Protein AF-A0A1D6NX89-F1 (afdb_monomer_lite)

Radius of gyration: 31.44 Å; chains: 1; bounding box: 50×39×91 Å

Foldseek 3Di:
DDDDPLPDDDFQDDDDDDPVPDPFAAPDDDDQDPDPPDRVSRVVVSVVVVVQCVVCVPPGGHTDDCCVRVVPPDPVVVVVVVVVVVVVVVLVPDPLVPDPCNVVVVVVVVVVVVVVVVVVVVVVVVVCPPPVVCVVVVVVVVVVCVVVVVDDDD

Sequence (154 aa):
MKVVPLKARGEPVVVSLSLSQIDGLSSIRMYIPKDLIPVEVRENTLRKVEEVLLRFAKDGVPLLDPEEDMKVQSKSFRKATRRIEALESLFEKHDIRNSPHIQQKLKVFHAKQELSAKIKSIKKTMRSSTALAFKDELKARKRVLRRLGYCILF

Secondary structure (DSSP, 8-state):
-----TTSS---------GGG----BS------S---SHHHHHHHHHHHHHHHHHTTTT-PPBPPTTTTS----HHHHHHHHHHHHHHHHHHTSGGGG-TTHHHHHHHHHHHHHHHHHHHHHHHHHHHTSTHHHHHHHHHHHHHHHHTTSS---

InterPro domains:
  IPR025696 Exosome RNA helicase MTR4-like, beta-barrel domain [PF13234] (7-127)

Organism: Zea mays (NCBI:txid4577)

Structure (mmCIF, N/CA/C/O backbone):
data_AF-A0A1D6NX89-F1
#
_entry.id   AF-A0A1D6NX89-F1
#
loop_
_atom_site.group_PDB
_atom_site.id
_atom_site.type_symbol
_atom_site.label_atom_id
_atom_site.label_alt_id
_atom_site.label_comp_id
_atom_site.label_asym_id
_atom_site.label_entity_id
_atom_site.label_seq_id
_atom_site.pdbx_PDB_ins_code
_atom_site.Cartn_x
_atom_site.Cartn_y
_atom_site.Cartn_z
_atom_site.occupancy
_atom_site.B_iso_or_equiv
_atom_site.auth_seq_id
_atom_site.auth_comp_id
_atom_site.auth_asym_id
_atom_site.auth_atom_id
_atom_site.pdbx_PDB_model_num
ATOM 1 N N . MET A 1 1 ? -11.413 22.649 5.215 1.00 68.62 1 MET A N 1
ATOM 2 C CA . MET A 1 1 ? -11.063 22.099 6.544 1.00 68.62 1 MET A CA 1
ATOM 3 C C . MET A 1 1 ? -9.632 21.599 6.508 1.00 68.62 1 MET A C 1
ATOM 5 O O . MET A 1 1 ? -9.259 20.970 5.527 1.00 68.62 1 MET A O 1
ATOM 9 N N . LYS A 1 2 ? -8.827 21.908 7.528 1.00 83.94 2 LYS A N 1
ATOM 10 C CA . LYS A 1 2 ? -7.454 21.408 7.652 1.00 83.94 2 LYS A CA 1
ATOM 11 C C . LYS A 1 2 ? -7.462 20.249 8.642 1.00 83.94 2 LYS A C 1
ATOM 13 O O . LYS A 1 2 ? -7.845 20.448 9.789 1.00 83.94 2 LYS A O 1
ATOM 18 N N . VAL A 1 3 ? -7.068 19.060 8.194 1.00 86.75 3 VAL A N 1
ATOM 19 C CA . VAL A 1 3 ? -6.930 17.896 9.077 1.00 86.75 3 VAL A CA 1
ATOM 20 C C . VAL A 1 3 ? -5.712 18.116 9.970 1.00 86.75 3 VAL A C 1
ATOM 22 O O . VAL A 1 3 ? -4.644 18.499 9.486 1.00 86.75 3 VAL A O 1
ATOM 25 N N . VAL A 1 4 ? -5.886 17.910 11.271 1.00 89.81 4 VAL A N 1
ATOM 26 C CA . VAL A 1 4 ? -4.817 17.996 12.269 1.00 89.81 4 VAL A CA 1
ATOM 27 C C . VAL A 1 4 ? -4.532 16.606 12.842 1.00 89.81 4 VAL A C 1
ATOM 29 O O . VAL A 1 4 ? -5.425 15.758 12.838 1.00 89.81 4 VAL A O 1
ATOM 32 N N . PRO A 1 5 ? -3.303 16.335 13.318 1.00 87.75 5 PRO A N 1
ATOM 33 C CA . PRO A 1 5 ? -3.003 15.089 14.017 1.00 87.75 5 PRO A CA 1
ATOM 34 C C . PRO A 1 5 ? -3.913 14.900 15.234 1.00 87.75 5 PRO A C 1
ATOM 36 O O . PRO A 1 5 ? -4.227 15.875 15.908 1.00 87.75 5 PRO A O 1
ATOM 39 N N . LEU A 1 6 ? -4.255 13.652 15.566 1.00 84.88 6 LEU A N 1
ATOM 40 C CA . LEU A 1 6 ? -5.187 13.321 16.655 1.00 84.88 6 LEU A CA 1
ATOM 41 C C . LEU A 1 6 ? -4.820 13.967 18.007 1.00 84.88 6 LEU A C 1
ATOM 43 O O . LEU A 1 6 ? -5.692 14.417 18.730 1.00 84.88 6 LEU A O 1
ATOM 47 N N . LYS A 1 7 ? -3.522 14.068 18.326 1.00 83.44 7 LYS A N 1
ATOM 48 C CA . LYS A 1 7 ? -3.027 14.673 19.580 1.00 83.44 7 LYS A CA 1
ATOM 49 C C . LYS A 1 7 ? -2.941 16.206 19.553 1.00 83.44 7 LYS A C 1
ATOM 51 O O . LYS A 1 7 ? -2.555 16.814 20.549 1.00 83.44 7 LYS A O 1
ATOM 56 N N . ALA A 1 8 ? -3.192 16.835 18.408 1.00 88.62 8 ALA A N 1
ATOM 57 C CA . ALA A 1 8 ? -3.161 18.284 18.277 1.00 88.62 8 ALA A CA 1
ATOM 58 C C . ALA A 1 8 ? -4.527 18.883 18.638 1.00 88.62 8 ALA A C 1
ATOM 60 O O . ALA A 1 8 ? -5.555 18.220 18.548 1.00 88.62 8 ALA A O 1
ATOM 61 N N . ARG A 1 9 ? -4.546 20.167 19.017 1.00 86.00 9 ARG A N 1
ATOM 62 C CA . ARG A 1 9 ? -5.805 20.877 19.275 1.00 86.00 9 ARG A CA 1
ATOM 63 C C . ARG A 1 9 ? -6.651 20.920 17.999 1.00 86.00 9 ARG A C 1
ATOM 65 O O . ARG A 1 9 ? -6.190 21.421 16.973 1.00 86.00 9 ARG A O 1
ATOM 72 N N . GLY A 1 10 ? -7.880 20.427 18.089 1.00 89.00 10 GLY A N 1
ATOM 73 C CA . GLY A 1 10 ? -8.849 20.390 17.000 1.00 89.00 10 GLY A CA 1
ATOM 74 C C . GLY A 1 10 ? -10.245 20.044 17.511 1.00 89.00 10 GLY A C 1
ATOM 75 O O . GLY A 1 10 ? -10.416 19.746 18.690 1.00 89.00 10 GLY A O 1
ATOM 76 N N . GLU A 1 11 ? -11.229 20.088 16.616 1.00 89.69 11 GLU A N 1
ATOM 77 C CA . GLU A 1 11 ? -12.612 19.696 16.898 1.00 89.69 11 GLU A CA 1
ATOM 78 C C . GLU A 1 11 ? -12.972 18.452 16.067 1.00 89.69 11 GLU A C 1
ATOM 80 O O . GLU A 1 11 ? -12.637 18.400 14.876 1.00 89.69 11 GLU A O 1
ATOM 85 N N . PRO A 1 12 ? -13.648 17.444 16.646 1.00 92.31 12 PRO A N 1
ATOM 86 C CA . PRO A 1 12 ? -14.155 16.310 15.885 1.00 92.31 12 PRO A CA 1
ATOM 87 C C . PRO A 1 12 ? -15.279 16.739 14.936 1.00 92.31 12 PRO A C 1
ATOM 89 O O . PRO A 1 12 ? -16.234 17.404 15.335 1.00 92.31 12 PRO A O 1
ATOM 92 N N . VAL A 1 13 ? -15.200 16.296 13.681 1.00 92.06 13 VAL A N 1
ATOM 93 C CA . VAL A 1 13 ? -16.174 16.607 12.625 1.00 92.06 13 VAL A CA 1
ATOM 94 C C . VAL A 1 13 ? -16.588 15.323 11.914 1.00 92.06 13 VAL A C 1
ATOM 96 O O . VAL A 1 13 ? -15.752 14.468 11.624 1.00 92.06 13 VAL A O 1
ATOM 99 N N . VAL A 1 14 ? -17.878 15.202 11.598 1.00 92.00 14 VAL A N 1
ATOM 100 C CA . VAL A 1 14 ? -18.397 14.125 10.746 1.00 92.00 14 VAL A CA 1
ATOM 101 C C . VAL A 1 14 ? -18.187 14.512 9.283 1.00 92.00 14 VAL A C 1
ATOM 103 O O . VAL A 1 14 ? -18.677 15.549 8.839 1.00 92.00 14 VAL A O 1
ATOM 106 N N . VAL A 1 15 ? -17.453 13.685 8.539 1.00 92.38 15 VAL A N 1
ATOM 107 C CA . VAL A 1 15 ? -17.134 13.916 7.124 1.00 92.38 15 VAL A CA 1
ATOM 108 C C . VAL A 1 15 ? -17.638 12.764 6.261 1.00 92.38 15 VAL A C 1
ATOM 110 O O . VAL A 1 15 ? -17.574 11.603 6.661 1.00 92.38 15 VAL A O 1
ATOM 113 N N . SER A 1 16 ? -18.127 13.083 5.065 1.00 93.81 16 SER A N 1
ATOM 114 C CA . SER A 1 16 ? -18.415 12.095 4.027 1.00 93.81 16 SER A CA 1
ATOM 115 C C . SER A 1 16 ? -17.159 11.843 3.194 1.00 93.81 16 SER A C 1
ATOM 117 O O . SER A 1 16 ? -16.468 12.779 2.792 1.00 93.81 16 SER A O 1
ATOM 119 N N . LEU A 1 17 ? -16.848 10.572 2.945 1.00 93.25 17 LEU A N 1
ATOM 120 C CA . LEU A 1 17 ? -15.668 10.145 2.193 1.00 93.25 17 LEU A CA 1
ATOM 121 C C . LEU A 1 17 ? -16.057 9.081 1.165 1.00 93.25 17 LEU A C 1
ATOM 123 O O . LEU A 1 17 ? -17.015 8.331 1.361 1.00 93.25 17 LEU A O 1
ATOM 127 N N . SER A 1 18 ? -15.303 9.015 0.069 1.00 96.38 18 SER A N 1
ATOM 128 C CA . SER A 1 18 ? -15.443 7.939 -0.917 1.00 96.38 18 SER A CA 1
ATOM 129 C C . SER A 1 18 ? -14.856 6.639 -0.365 1.00 96.38 18 SER A C 1
ATOM 131 O O . SER A 1 18 ? -13.827 6.664 0.310 1.00 96.38 18 SER A O 1
ATOM 133 N N . LEU A 1 19 ? -15.434 5.491 -0.735 1.00 94.81 19 LEU A N 1
ATOM 134 C CA . LEU A 1 19 ? -14.891 4.173 -0.377 1.00 94.81 19 LEU A CA 1
ATOM 135 C C . LEU A 1 19 ? -13.446 3.980 -0.859 1.00 94.81 19 LEU A C 1
ATOM 137 O O . LEU A 1 19 ? -12.676 3.274 -0.223 1.00 94.81 19 LEU A O 1
ATOM 141 N N . SER A 1 20 ? -13.048 4.655 -1.940 1.00 96.81 20 SER A N 1
ATOM 142 C CA . SER A 1 20 ? -11.676 4.620 -2.462 1.00 96.81 20 SER A CA 1
ATOM 143 C C . SER A 1 20 ? -10.636 5.269 -1.542 1.00 96.81 20 SER A C 1
ATOM 145 O O . SER A 1 20 ? -9.445 5.154 -1.806 1.00 96.81 20 SER A O 1
ATOM 147 N N . GLN A 1 21 ? -11.067 6.010 -0.517 1.00 93.75 21 GLN A N 1
ATOM 148 C CA . GLN A 1 21 ? -10.190 6.642 0.474 1.00 93.75 21 GLN A CA 1
ATOM 149 C C . GLN A 1 21 ? -10.031 5.785 1.739 1.00 93.75 21 GLN A C 1
ATOM 151 O O . GLN A 1 21 ? -9.323 6.190 2.658 1.00 93.75 21 GLN A O 1
ATOM 156 N N . ILE A 1 22 ? -10.698 4.627 1.801 1.00 93.81 22 ILE A N 1
ATOM 157 C CA . ILE A 1 22 ? -10.592 3.679 2.909 1.00 93.81 22 ILE A CA 1
ATOM 158 C C . ILE A 1 22 ? -9.442 2.719 2.602 1.00 93.81 22 ILE A C 1
ATOM 160 O O . ILE A 1 22 ? -9.490 1.995 1.612 1.00 93.81 22 ILE A O 1
ATOM 164 N N . ASP A 1 23 ? -8.424 2.723 3.459 1.00 93.19 23 ASP A N 1
ATOM 165 C CA . ASP A 1 23 ? -7.246 1.854 3.330 1.00 93.19 23 ASP A CA 1
ATOM 166 C C . ASP A 1 23 ? -7.460 0.478 3.986 1.00 93.19 23 ASP A C 1
ATOM 168 O O . ASP A 1 23 ? -7.072 -0.554 3.448 1.00 93.19 23 ASP A O 1
ATOM 172 N N . GLY A 1 24 ? -8.156 0.445 5.126 1.00 92.25 24 GLY A N 1
ATOM 173 C CA . GLY A 1 24 ? -8.446 -0.785 5.855 1.00 92.25 24 GLY A CA 1
ATOM 174 C C . GLY A 1 24 ? -9.655 -0.645 6.772 1.00 92.25 24 GLY A C 1
ATOM 175 O O . GLY A 1 24 ? -10.053 0.460 7.147 1.00 92.25 24 GLY A O 1
ATOM 176 N N . LEU A 1 25 ? -10.244 -1.784 7.129 1.00 94.06 25 LEU A N 1
ATOM 177 C CA . LEU A 1 25 ? -11.355 -1.878 8.071 1.00 94.06 25 LEU A CA 1
ATOM 178 C C . LEU A 1 25 ? -10.913 -2.691 9.281 1.00 94.06 25 LEU A C 1
ATOM 180 O O . LEU A 1 25 ? -10.346 -3.772 9.130 1.00 94.06 25 LEU A O 1
ATOM 184 N N . SER A 1 26 ? -11.181 -2.178 10.478 1.00 94.44 26 SER A N 1
ATOM 185 C CA . SER A 1 26 ? -10.924 -2.909 11.713 1.00 94.44 26 SER A CA 1
ATOM 186 C C . SER A 1 26 ? -12.023 -3.931 12.001 1.00 94.44 26 SER A C 1
ATOM 188 O O . SER A 1 26 ? -13.186 -3.741 11.640 1.00 94.44 26 SER A O 1
ATOM 190 N N . SER A 1 27 ? -11.673 -4.998 12.718 1.00 93.25 27 SER A N 1
ATOM 191 C CA . SER A 1 27 ? -12.650 -5.971 13.227 1.00 93.25 27 SER A CA 1
ATOM 192 C C . SER A 1 27 ? -13.413 -5.467 14.464 1.00 93.25 27 SER A C 1
ATOM 194 O O . SER A 1 27 ? -14.455 -6.012 14.841 1.00 93.25 27 SER A O 1
ATOM 196 N N . ILE A 1 28 ? -12.933 -4.385 15.087 1.00 92.62 28 ILE A N 1
ATOM 197 C CA . ILE A 1 28 ? -13.519 -3.782 16.288 1.00 92.62 28 ILE A CA 1
ATOM 198 C C . ILE A 1 28 ? -14.721 -2.910 15.931 1.00 92.62 28 ILE A C 1
ATOM 200 O O . ILE A 1 28 ? -14.624 -1.973 15.142 1.00 92.62 28 ILE A O 1
ATOM 204 N N . ARG A 1 29 ? -15.841 -3.147 16.620 1.00 91.31 29 ARG A N 1
ATOM 205 C CA . ARG A 1 29 ? -17.038 -2.304 16.554 1.00 91.31 29 ARG A CA 1
ATOM 206 C C . ARG A 1 29 ? -17.179 -1.488 17.832 1.00 91.31 29 ARG A C 1
ATOM 208 O O . ARG A 1 29 ? -17.261 -2.045 18.922 1.00 91.31 29 ARG A O 1
ATOM 215 N N . MET A 1 30 ? -17.229 -0.167 17.691 1.00 90.94 30 MET A N 1
ATOM 216 C CA . MET A 1 30 ? -17.489 0.750 18.802 1.00 90.94 30 MET A CA 1
ATOM 217 C C . MET A 1 30 ? -18.966 1.136 18.838 1.00 90.94 30 MET A C 1
ATOM 219 O O . MET A 1 30 ? -19.606 1.279 17.797 1.00 90.94 30 MET A O 1
ATOM 223 N N . TYR A 1 31 ? -19.498 1.367 20.036 1.00 91.44 31 TYR A N 1
ATOM 224 C CA . TYR A 1 31 ? -20.810 1.985 20.178 1.00 91.44 31 TYR A CA 1
ATOM 225 C C . TYR A 1 31 ? -20.717 3.483 19.870 1.00 91.44 31 TYR A C 1
ATOM 227 O O . TYR A 1 31 ? -20.071 4.236 20.606 1.00 91.44 31 TYR A O 1
ATOM 235 N N . ILE A 1 32 ? -21.390 3.907 18.802 1.00 91.50 32 ILE A N 1
ATOM 236 C CA . ILE A 1 32 ? -21.486 5.306 18.384 1.00 91.50 32 ILE A CA 1
ATOM 237 C C . ILE A 1 32 ? -22.921 5.793 18.660 1.00 91.50 32 ILE A C 1
ATOM 239 O O . ILE A 1 32 ? -23.872 5.100 18.289 1.00 91.50 32 ILE A O 1
ATOM 243 N N . PRO A 1 33 ? -23.107 6.951 19.324 1.00 93.44 33 PRO A N 1
ATOM 244 C CA . PRO A 1 33 ? -24.425 7.560 19.504 1.00 93.44 33 PRO A CA 1
ATOM 245 C C . PRO A 1 33 ? -25.131 7.820 18.167 1.00 93.44 33 PRO A C 1
ATOM 247 O O . PRO A 1 33 ? -24.487 8.146 17.174 1.00 93.44 33 PRO A O 1
ATOM 250 N N . LYS A 1 34 ? -26.465 7.709 18.144 1.00 92.69 34 LYS A N 1
ATOM 251 C CA . LYS A 1 34 ? -27.263 7.928 16.922 1.00 92.69 34 LYS A CA 1
ATOM 252 C C . LYS A 1 34 ? -27.216 9.373 16.422 1.00 92.69 34 LYS A C 1
ATOM 254 O O . LYS A 1 34 ? -27.317 9.595 15.222 1.00 92.69 34 LYS A O 1
ATOM 259 N N . ASP A 1 35 ? -27.086 10.324 17.342 1.00 93.56 35 ASP A N 1
ATOM 260 C CA . ASP A 1 35 ? -26.993 11.745 17.035 1.00 93.56 35 ASP A CA 1
ATOM 261 C C . ASP A 1 35 ? -25.582 12.258 17.347 1.00 93.56 35 ASP A C 1
ATOM 263 O O . ASP A 1 35 ? -25.105 12.140 18.475 1.00 93.56 35 ASP A O 1
ATOM 267 N N . LEU A 1 36 ? -24.914 12.801 16.328 1.00 93.50 36 LEU A N 1
ATOM 268 C CA . LEU A 1 36 ? -23.572 13.391 16.395 1.00 93.50 36 LEU A CA 1
ATOM 269 C C .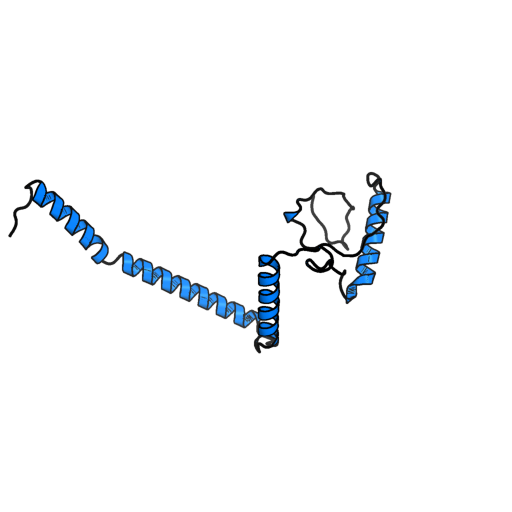 LEU A 1 36 ? -23.591 14.897 16.062 1.00 93.50 36 LEU A C 1
ATOM 271 O O . LEU A 1 36 ? -22.536 15.500 15.836 1.00 93.50 36 LEU A O 1
ATOM 275 N N . ILE A 1 37 ? -24.775 15.520 16.011 1.00 91.75 37 ILE A N 1
ATOM 276 C CA . ILE A 1 37 ? -24.923 16.966 15.803 1.00 91.75 37 ILE A CA 1
ATOM 277 C C . ILE A 1 37 ? -24.339 17.768 16.983 1.00 91.75 37 ILE A C 1
ATOM 279 O O . ILE A 1 37 ? -23.622 18.742 16.722 1.00 91.75 37 ILE A O 1
ATOM 283 N N . PRO A 1 38 ? -24.545 17.387 18.262 1.00 94.44 38 PRO A N 1
ATOM 284 C CA . PRO A 1 38 ? -23.974 18.132 19.382 1.00 94.44 38 PRO A CA 1
ATOM 285 C C . PRO A 1 38 ? -22.452 17.948 19.490 1.00 94.44 38 PRO A C 1
ATOM 287 O O . PRO A 1 38 ? -21.942 16.827 19.414 1.00 94.44 38 PRO A O 1
ATOM 290 N N . VAL A 1 39 ? -21.728 19.048 19.727 1.00 92.56 39 VAL A N 1
ATOM 291 C CA . VAL A 1 39 ? -20.255 19.059 19.864 1.00 92.56 39 VAL A CA 1
ATOM 292 C C . VAL A 1 39 ? -19.804 18.130 20.992 1.00 92.56 39 VAL A C 1
ATOM 294 O O . VAL A 1 39 ? -18.944 17.279 20.780 1.00 92.56 39 VAL A O 1
ATOM 297 N N . GLU A 1 40 ? -20.455 18.207 22.155 1.00 93.31 40 GLU A N 1
ATOM 298 C CA . GLU A 1 40 ? -20.136 17.381 23.328 1.00 93.31 40 GLU A CA 1
ATOM 299 C C . GLU A 1 40 ? -20.210 15.877 23.026 1.00 93.31 40 GLU A C 1
ATOM 301 O O . GLU A 1 40 ? -19.391 15.086 23.499 1.00 93.31 40 GLU A O 1
ATOM 306 N N . VAL A 1 41 ? -21.173 15.458 22.199 1.00 94.38 41 VAL A N 1
ATOM 307 C CA . VAL A 1 41 ? -21.337 14.049 21.821 1.00 94.38 41 VAL A CA 1
ATOM 308 C C . VAL A 1 41 ? -20.219 13.610 20.874 1.00 94.38 41 VAL A C 1
ATOM 310 O O . VAL A 1 41 ? -19.692 12.499 21.020 1.00 94.38 41 VAL A O 1
ATOM 31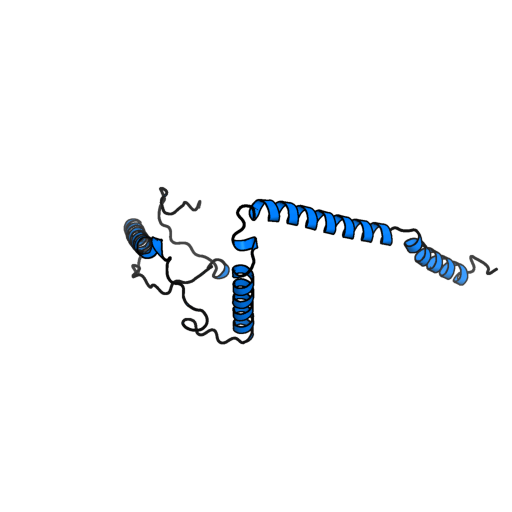3 N N . ARG A 1 42 ? -19.793 14.478 19.946 1.00 94.50 42 ARG A N 1
ATOM 314 C CA . ARG A 1 42 ? -18.630 14.211 19.085 1.00 94.50 42 ARG A CA 1
ATOM 315 C C . ARG A 1 42 ? -17.335 14.135 19.886 1.00 94.50 42 ARG A C 1
ATOM 317 O O . ARG A 1 42 ? -16.558 13.210 19.669 1.00 94.50 42 ARG A O 1
ATOM 324 N N . GLU A 1 43 ? -17.125 15.036 20.840 1.00 93.44 43 GLU A N 1
ATOM 325 C CA . GLU A 1 43 ? -15.956 15.019 21.729 1.00 93.44 43 GLU A CA 1
ATOM 326 C C . GLU A 1 43 ? -15.913 13.767 22.606 1.00 93.44 43 GLU A C 1
ATOM 328 O O . GLU A 1 43 ? -14.872 13.121 22.727 1.00 93.44 43 GLU A O 1
ATOM 333 N N . ASN A 1 44 ? -17.050 13.371 23.182 1.00 93.62 44 ASN A N 1
ATOM 334 C CA . ASN A 1 44 ? -17.150 12.130 23.948 1.00 93.62 44 ASN A CA 1
ATOM 335 C C . ASN A 1 44 ? -16.869 10.897 23.074 1.00 93.62 44 ASN A C 1
ATOM 337 O O . ASN A 1 44 ? -16.243 9.941 23.531 1.00 93.62 44 ASN A O 1
ATOM 341 N N . THR A 1 45 ? -17.312 10.906 21.814 1.00 94.31 45 THR A N 1
ATOM 342 C CA . THR A 1 45 ? -17.027 9.827 20.857 1.00 94.31 45 THR A CA 1
ATOM 343 C C . THR A 1 45 ? -15.543 9.791 20.498 1.00 94.31 45 THR A C 1
ATOM 345 O O . THR A 1 45 ? -14.954 8.713 20.510 1.00 94.31 45 THR A O 1
ATOM 348 N N . LEU A 1 46 ? -14.916 10.950 20.266 1.00 93.38 46 LEU A N 1
ATOM 349 C CA . LEU A 1 46 ? -13.479 11.062 20.012 1.00 93.38 46 LEU A CA 1
ATOM 350 C C . LEU A 1 46 ? -12.658 10.473 21.164 1.00 93.38 46 LEU A C 1
ATOM 352 O O . LEU A 1 46 ? -11.786 9.647 20.915 1.00 93.38 46 LEU A O 1
ATOM 356 N N . ARG A 1 47 ? -13.000 10.797 22.419 1.00 92.12 47 ARG A N 1
ATOM 357 C CA . ARG A 1 47 ? -12.337 10.226 23.607 1.00 92.12 47 ARG A CA 1
ATOM 358 C C . ARG A 1 47 ? -12.412 8.696 23.648 1.00 92.12 47 ARG A C 1
ATOM 360 O O . ARG A 1 47 ? -11.429 8.042 23.981 1.00 92.12 47 ARG A O 1
ATOM 367 N N . LYS A 1 48 ? -13.554 8.108 23.268 1.00 93.31 48 LYS A N 1
ATOM 368 C CA . LYS A 1 48 ? -13.693 6.642 23.162 1.00 93.31 48 LYS A CA 1
ATOM 369 C C . LYS A 1 48 ? -12.801 6.062 22.064 1.00 93.31 48 LYS A C 1
ATOM 371 O O . LYS A 1 48 ? -12.194 5.015 22.268 1.00 93.31 48 LYS A O 1
ATOM 376 N N . VAL A 1 49 ? -12.712 6.732 20.912 1.00 92.62 49 VAL A N 1
ATOM 377 C CA . VAL A 1 49 ? -11.822 6.313 19.816 1.00 92.62 49 VAL A CA 1
ATOM 378 C C . VAL A 1 49 ? -10.363 6.356 20.269 1.00 92.62 49 VAL A C 1
ATOM 380 O O . VAL A 1 49 ? -9.624 5.400 20.047 1.00 92.62 49 VAL A O 1
ATOM 383 N N . GLU A 1 50 ? -9.953 7.431 20.942 1.00 92.31 50 GLU A N 1
ATOM 384 C CA . GLU A 1 50 ? -8.607 7.574 21.503 1.00 92.31 50 GLU A CA 1
ATOM 385 C C . GLU A 1 50 ? -8.283 6.466 22.502 1.00 92.31 50 GLU A C 1
ATOM 387 O O . GLU A 1 50 ? -7.204 5.883 22.435 1.00 92.31 50 GLU A O 1
ATOM 392 N N . GLU A 1 51 ? -9.217 6.125 23.389 1.00 92.56 51 GLU A N 1
ATOM 393 C CA . GLU A 1 51 ? -9.033 5.036 24.345 1.00 92.56 51 GLU A CA 1
ATOM 394 C C . GLU A 1 51 ? -8.808 3.690 23.642 1.00 92.56 51 GLU A C 1
ATOM 396 O O . GLU A 1 51 ? -7.908 2.937 24.021 1.00 92.56 51 GLU A O 1
ATOM 401 N N . VAL A 1 52 ? -9.573 3.393 22.586 1.00 92.56 52 VAL A N 1
ATOM 402 C CA . VAL A 1 52 ? -9.362 2.185 21.774 1.00 92.56 52 VAL A CA 1
ATOM 403 C C . VAL A 1 52 ? -7.975 2.216 21.133 1.00 92.56 52 VAL A C 1
ATOM 405 O O . VAL A 1 52 ? -7.219 1.259 21.277 1.00 92.56 52 VAL A O 1
ATOM 408 N N . LEU A 1 53 ? -7.587 3.321 20.497 1.00 91.88 53 LEU A N 1
ATOM 409 C CA . LEU A 1 53 ? -6.261 3.446 19.885 1.00 91.88 53 LEU A CA 1
ATOM 410 C C . LEU A 1 53 ? -5.123 3.302 20.909 1.00 91.88 53 LEU A C 1
ATOM 412 O O . LEU A 1 53 ? -4.099 2.699 20.597 1.00 91.88 53 LEU A O 1
ATOM 416 N N . LEU A 1 54 ? -5.303 3.801 22.135 1.00 92.62 54 LEU A N 1
ATOM 417 C CA . LEU A 1 54 ? -4.337 3.645 23.224 1.00 92.62 54 LEU A CA 1
ATOM 418 C C . LEU A 1 54 ? -4.223 2.191 23.692 1.00 92.62 54 LEU A C 1
ATOM 420 O O . LEU A 1 54 ? -3.110 1.710 23.906 1.00 92.62 54 LEU A O 1
ATOM 424 N N . ARG A 1 55 ? -5.346 1.471 23.811 1.00 93.06 55 ARG A N 1
ATOM 425 C CA . ARG A 1 55 ? -5.354 0.043 24.178 1.00 93.06 55 ARG A CA 1
ATOM 426 C C . ARG A 1 55 ? -4.601 -0.815 23.161 1.00 93.06 55 ARG A C 1
ATOM 428 O O . ARG A 1 55 ? -3.921 -1.755 23.555 1.00 93.06 55 ARG A O 1
ATOM 435 N N . PHE A 1 56 ? -4.674 -0.454 21.881 1.00 92.50 56 PHE A N 1
ATOM 436 C CA . PHE A 1 56 ? -4.008 -1.154 20.778 1.00 92.50 56 PHE A CA 1
ATOM 437 C C . PHE A 1 56 ? -2.700 -0.484 20.322 1.00 92.50 56 PHE A C 1
ATOM 439 O O . PHE A 1 56 ? -2.192 -0.789 19.249 1.00 92.50 56 PHE A O 1
ATOM 446 N N . ALA A 1 57 ? -2.111 0.415 21.118 1.00 89.69 57 ALA A N 1
ATOM 447 C CA . ALA A 1 57 ? -0.937 1.184 20.693 1.00 89.69 57 ALA A CA 1
ATOM 448 C C . ALA A 1 57 ? 0.327 0.334 20.450 1.00 89.69 57 ALA A C 1
ATOM 450 O O . ALA A 1 57 ? 1.216 0.776 19.726 1.00 89.69 57 ALA A O 1
ATOM 451 N N . LYS A 1 58 ? 0.426 -0.852 21.069 1.00 90.56 58 LYS A N 1
ATOM 452 C CA . LYS A 1 58 ? 1.571 -1.766 20.906 1.00 90.56 58 LYS A CA 1
ATOM 4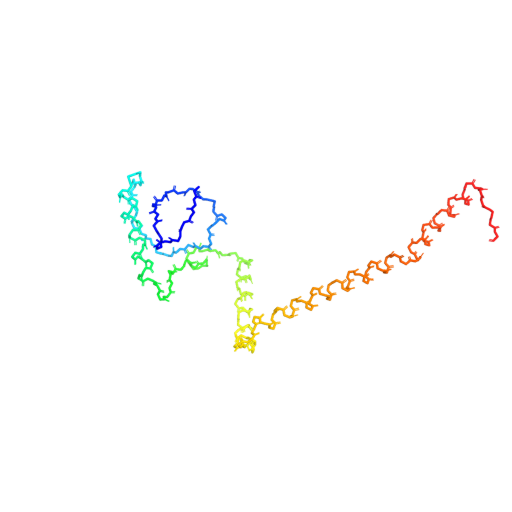53 C C . LYS A 1 58 ? 1.455 -2.619 19.645 1.00 90.56 58 LYS A C 1
ATOM 455 O O . LYS A 1 58 ? 2.385 -2.643 18.849 1.00 90.56 58 LYS A O 1
ATOM 460 N N . ASP A 1 59 ? 0.313 -3.283 19.486 1.00 89.56 59 ASP A N 1
ATOM 461 C CA . ASP A 1 59 ? 0.115 -4.312 18.458 1.00 89.56 59 ASP A CA 1
ATOM 462 C C . ASP A 1 59 ? -0.598 -3.776 17.205 1.00 89.56 59 ASP A C 1
ATOM 464 O O . ASP A 1 59 ? -0.594 -4.416 16.157 1.00 89.56 59 ASP A O 1
ATOM 468 N N . GLY A 1 60 ? -1.184 -2.578 17.290 1.00 90.56 60 GLY A N 1
ATOM 469 C CA . GLY A 1 60 ? -2.049 -2.013 16.260 1.00 90.56 60 GLY A CA 1
ATOM 470 C C . GLY A 1 60 ? -3.497 -2.493 16.381 1.00 90.56 60 GLY A C 1
ATOM 471 O O . GLY A 1 60 ? -3.811 -3.481 17.045 1.00 90.56 60 GLY A O 1
ATOM 472 N N . VAL A 1 61 ? -4.416 -1.752 15.756 1.00 92.25 61 VAL A N 1
ATOM 473 C CA . VAL A 1 61 ? -5.831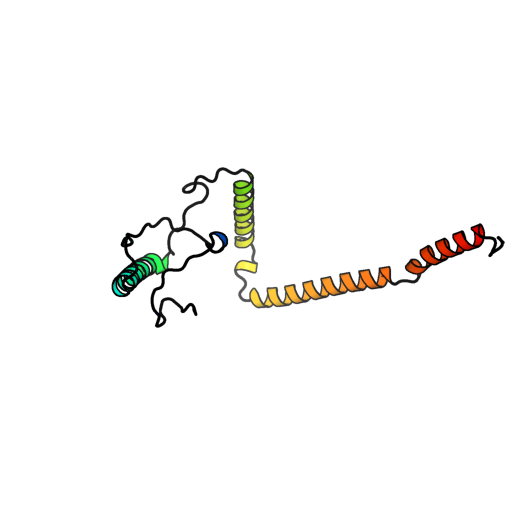 -2.146 15.710 1.00 92.25 61 VAL A CA 1
ATOM 474 C C . VAL A 1 61 ? -5.975 -3.338 14.756 1.00 92.25 61 VAL A C 1
ATOM 476 O O . VAL A 1 61 ? -5.538 -3.227 13.609 1.00 92.25 61 VAL A O 1
ATOM 479 N N . PRO A 1 62 ? -6.604 -4.452 15.175 1.00 93.75 62 PRO A N 1
ATOM 480 C CA . PRO A 1 62 ? -6.772 -5.619 14.319 1.00 93.75 62 PRO A CA 1
ATOM 481 C C . PRO A 1 62 ? -7.658 -5.291 13.112 1.00 93.75 62 PRO A C 1
ATOM 483 O O . PRO A 1 62 ? -8.752 -4.731 13.256 1.00 93.75 62 PRO A O 1
ATOM 486 N N . LEU A 1 63 ? -7.170 -5.650 11.926 1.00 94.62 63 LEU A N 1
ATOM 487 C CA . LEU A 1 63 ? -7.872 -5.498 10.653 1.00 94.62 63 LEU A CA 1
ATOM 488 C C . LEU A 1 63 ? -8.734 -6.729 10.353 1.00 94.62 63 LEU A C 1
ATOM 490 O O . LEU A 1 63 ? -8.479 -7.810 10.879 1.00 94.62 63 LEU A O 1
ATOM 494 N N . LEU A 1 64 ? -9.756 -6.543 9.518 1.00 95.12 64 LEU A N 1
ATOM 495 C CA . LEU A 1 64 ? -10.538 -7.641 8.954 1.00 95.12 64 LEU A CA 1
ATOM 496 C C . LEU A 1 64 ? -9.724 -8.388 7.901 1.00 95.12 64 LEU A C 1
ATOM 498 O O . LEU A 1 64 ? -9.142 -7.767 7.007 1.00 95.12 64 LEU A O 1
ATOM 502 N N . ASP A 1 65 ? -9.754 -9.714 7.968 1.00 92.31 65 ASP A N 1
ATOM 503 C CA . ASP A 1 65 ? -9.183 -10.564 6.938 1.00 92.31 65 ASP A CA 1
ATOM 504 C C . ASP A 1 65 ? -10.111 -10.622 5.706 1.00 92.31 65 ASP A C 1
ATOM 506 O O . ASP A 1 65 ? -11.299 -10.961 5.823 1.00 92.31 65 ASP A O 1
ATOM 510 N N . PRO A 1 66 ? -9.613 -10.309 4.497 1.00 92.81 66 PRO A N 1
ATOM 511 C CA . PRO A 1 66 ? -10.444 -10.342 3.300 1.00 92.81 66 PRO A CA 1
ATOM 512 C C . PRO A 1 66 ? -11.019 -11.729 2.955 1.00 92.81 66 PRO A C 1
ATOM 514 O O . PRO A 1 66 ? -12.126 -11.799 2.418 1.00 92.81 66 PRO A O 1
ATOM 517 N N . GLU A 1 67 ? -10.316 -12.835 3.228 1.00 91.56 67 GLU A N 1
ATOM 518 C CA . GLU A 1 67 ? -10.793 -14.193 2.916 1.00 91.56 67 GLU A CA 1
ATOM 519 C C . GLU A 1 67 ? -11.655 -14.768 4.051 1.00 91.56 67 GLU A C 1
ATOM 521 O O . GLU A 1 67 ? -12.762 -15.256 3.795 1.00 91.56 67 GLU A O 1
ATOM 526 N N . GLU A 1 68 ? -11.183 -14.686 5.293 1.00 91.50 68 GLU A N 1
ATOM 527 C CA . GLU A 1 68 ? -11.816 -15.278 6.470 1.00 91.50 68 GLU A CA 1
ATOM 528 C C . GLU A 1 68 ? -12.968 -14.429 7.006 1.00 91.50 68 GLU A C 1
ATOM 530 O O . GLU A 1 68 ? -14.050 -14.971 7.237 1.00 91.50 68 GLU A O 1
ATOM 535 N N . ASP A 1 69 ? -12.812 -13.113 7.139 1.00 93.62 69 ASP A N 1
ATOM 536 C CA . ASP A 1 69 ? -13.868 -12.268 7.708 1.00 93.62 69 ASP A CA 1
ATOM 537 C C . ASP A 1 69 ? -14.819 -11.740 6.629 1.00 93.62 69 ASP A C 1
ATOM 539 O O . ASP A 1 69 ? -16.042 -11.817 6.770 1.00 93.62 69 ASP A O 1
ATOM 543 N N . MET A 1 70 ? -14.270 -11.225 5.523 1.00 93.62 70 MET A N 1
ATOM 544 C CA . MET A 1 70 ? -15.058 -10.597 4.450 1.00 93.62 70 MET A CA 1
ATOM 545 C C . MET A 1 70 ? -15.535 -11.582 3.374 1.00 93.62 70 MET A C 1
ATOM 547 O O . MET A 1 70 ? -16.325 -11.206 2.506 1.00 93.62 70 MET A O 1
ATOM 551 N N . LYS A 1 71 ? -15.081 -12.841 3.425 1.00 93.81 71 LYS A N 1
ATOM 552 C CA . LYS A 1 71 ? -15.478 -13.924 2.507 1.00 93.81 71 LYS A CA 1
ATOM 553 C C . LYS A 1 71 ? -15.222 -13.609 1.026 1.00 93.81 71 LYS A C 1
ATOM 555 O O . LYS A 1 71 ? -15.980 -14.029 0.148 1.00 93.81 71 LYS A O 1
ATOM 560 N N . VAL A 1 72 ? -14.123 -12.923 0.712 1.00 93.44 72 VAL A N 1
ATOM 561 C CA . VAL A 1 72 ? -13.699 -12.648 -0.668 1.00 93.44 72 VAL A CA 1
ATOM 562 C C . VAL A 1 72 ? -13.098 -13.911 -1.296 1.00 93.44 72 VAL A C 1
ATOM 564 O O . VAL A 1 72 ? -11.921 -14.212 -1.146 1.00 93.44 72 VAL A O 1
ATOM 567 N N . GLN A 1 73 ? -13.899 -14.654 -2.064 1.00 91.88 73 GLN A N 1
ATOM 568 C CA . GLN A 1 73 ? -13.505 -15.953 -2.643 1.00 91.88 73 GLN A CA 1
ATOM 569 C C . GLN A 1 73 ? -12.969 -15.883 -4.087 1.00 91.88 73 GLN A C 1
ATOM 571 O O . GLN A 1 73 ? -13.050 -16.850 -4.850 1.00 91.88 73 GLN A O 1
ATOM 576 N N . SER A 1 74 ? -12.431 -14.739 -4.520 1.00 95.00 74 SER A N 1
ATOM 577 C CA . SER A 1 74 ? -11.998 -14.592 -5.916 1.00 95.00 74 SER A CA 1
ATOM 578 C C . SER A 1 74 ? -10.630 -15.243 -6.181 1.00 95.00 74 SER A C 1
ATOM 580 O O . SER A 1 74 ? -9.649 -15.026 -5.468 1.00 95.00 74 SER A O 1
ATOM 582 N N . LYS A 1 75 ? -10.535 -16.030 -7.264 1.00 94.38 75 LYS A N 1
ATOM 583 C CA . LYS A 1 75 ? -9.282 -16.706 -7.661 1.00 94.38 75 LYS A CA 1
ATOM 584 C C . LYS A 1 75 ? -8.155 -15.717 -7.981 1.00 94.38 75 LYS A C 1
ATOM 586 O O . LYS A 1 75 ? -6.990 -16.011 -7.722 1.00 94.38 75 LYS A O 1
ATOM 591 N N . SER A 1 76 ? -8.491 -14.565 -8.564 1.00 95.56 76 SER A N 1
ATOM 592 C CA . SER A 1 76 ? -7.538 -13.496 -8.876 1.00 95.56 76 SER A CA 1
ATOM 593 C C . SER A 1 76 ? -6.965 -12.858 -7.613 1.00 95.56 76 SER A C 1
ATOM 595 O O . SER A 1 76 ? -5.755 -12.652 -7.562 1.00 95.56 76 SER A O 1
ATOM 597 N N . PHE A 1 77 ? -7.800 -12.607 -6.597 1.00 93.81 77 PHE A N 1
ATOM 598 C CA . PHE A 1 77 ? -7.360 -12.082 -5.305 1.00 93.81 77 PHE A CA 1
ATOM 599 C C . PHE A 1 77 ? -6.397 -13.049 -4.624 1.00 93.81 77 PHE A C 1
ATOM 601 O O . PHE A 1 77 ? -5.244 -12.695 -4.411 1.00 93.81 77 PHE A O 1
ATOM 608 N N . ARG A 1 78 ? -6.797 -14.313 -4.435 1.00 93.38 78 ARG A N 1
ATOM 609 C CA . ARG A 1 78 ? -5.943 -15.326 -3.796 1.00 93.38 78 ARG A CA 1
ATOM 610 C C . ARG A 1 78 ? -4.599 -15.497 -4.510 1.00 93.38 78 ARG A C 1
ATOM 612 O O . ARG A 1 78 ? -3.563 -15.702 -3.883 1.00 93.38 78 ARG A O 1
ATOM 619 N N . LYS A 1 79 ? -4.589 -15.404 -5.846 1.00 95.62 79 LYS A N 1
ATOM 620 C CA . LYS A 1 79 ? -3.348 -15.429 -6.635 1.00 95.62 79 LYS A CA 1
ATOM 621 C C . LYS A 1 79 ? -2.460 -14.212 -6.352 1.00 95.62 79 LYS A C 1
ATOM 623 O O . LYS A 1 79 ? -1.241 -14.366 -6.318 1.00 95.62 79 LYS A O 1
ATOM 628 N N . ALA A 1 80 ? -3.043 -13.026 -6.191 1.00 95.50 80 ALA A N 1
ATOM 629 C CA . ALA A 1 80 ? -2.312 -11.815 -5.837 1.00 95.50 80 ALA A CA 1
ATOM 630 C C . ALA A 1 80 ? -1.758 -11.895 -4.407 1.00 95.50 80 ALA A C 1
ATOM 632 O O . ALA A 1 80 ? -0.562 -11.682 -4.235 1.00 95.50 80 ALA A O 1
ATOM 633 N N . THR A 1 81 ? -2.569 -12.307 -3.429 1.00 94.12 81 THR A N 1
ATOM 634 C CA . THR A 1 81 ? -2.163 -12.475 -2.022 1.00 94.12 81 THR A CA 1
ATOM 635 C C . THR A 1 81 ? -0.985 -13.436 -1.888 1.00 94.12 81 THR A C 1
ATOM 637 O O . THR A 1 81 ? 0.069 -13.051 -1.395 1.00 94.12 81 THR A O 1
ATOM 640 N N . ARG A 1 82 ? -1.070 -14.633 -2.488 1.00 94.88 82 ARG A N 1
ATOM 641 C CA . ARG A 1 82 ? 0.047 -15.601 -2.501 1.00 94.88 82 ARG A CA 1
ATOM 642 C C . ARG A 1 82 ? 1.325 -15.046 -3.125 1.00 94.88 82 ARG A C 1
ATOM 644 O O . ARG A 1 82 ? 2.430 -15.432 -2.755 1.00 94.88 82 ARG A O 1
ATOM 651 N N . ARG A 1 83 ? 1.196 -14.173 -4.129 1.00 96.81 83 ARG A N 1
ATOM 652 C CA . ARG A 1 83 ? 2.354 -13.530 -4.757 1.00 96.81 83 ARG A CA 1
ATOM 653 C C . ARG A 1 83 ? 2.978 -12.489 -3.831 1.00 96.81 83 ARG A C 1
ATOM 655 O O . ARG A 1 83 ? 4.199 -12.377 -3.836 1.00 96.81 83 ARG A O 1
ATOM 662 N N . ILE A 1 84 ? 2.165 -11.748 -3.080 1.00 96.38 84 ILE A N 1
ATOM 663 C CA . ILE A 1 84 ? 2.634 -10.801 -2.064 1.00 96.38 84 ILE A CA 1
ATOM 664 C C . ILE A 1 84 ? 3.401 -11.566 -0.982 1.00 96.38 84 ILE A C 1
ATOM 666 O O . ILE A 1 84 ? 4.580 -11.289 -0.798 1.00 96.38 84 ILE A O 1
ATOM 670 N N . GLU A 1 85 ? 2.811 -12.615 -0.406 1.00 95.69 85 GLU A N 1
ATOM 671 C CA . GLU A 1 85 ? 3.457 -13.469 0.607 1.00 95.69 85 GLU A CA 1
ATOM 672 C C . GLU A 1 85 ? 4.785 -14.060 0.109 1.00 95.69 85 GLU A C 1
ATOM 674 O O . GLU A 1 85 ? 5.802 -14.048 0.804 1.00 95.69 85 GLU A O 1
ATOM 679 N N . ALA A 1 86 ? 4.814 -14.553 -1.135 1.00 96.88 86 ALA A N 1
ATOM 680 C CA . ALA A 1 86 ? 6.039 -15.073 -1.732 1.00 96.88 86 ALA A CA 1
ATOM 681 C C . ALA A 1 86 ? 7.122 -13.986 -1.842 1.00 96.88 86 ALA A C 1
ATOM 683 O O . ALA A 1 86 ? 8.282 -14.249 -1.524 1.00 96.88 86 ALA A O 1
ATOM 684 N N . LEU A 1 87 ? 6.761 -12.768 -2.261 1.00 96.38 87 LEU A N 1
ATOM 685 C CA . LEU A 1 87 ? 7.689 -11.639 -2.358 1.00 96.38 87 LEU A CA 1
ATOM 686 C C . LEU A 1 87 ? 8.184 -11.183 -0.984 1.00 96.38 87 LEU A C 1
ATOM 688 O O . LEU A 1 87 ? 9.376 -10.925 -0.840 1.00 96.38 87 LEU A O 1
ATOM 692 N N . GLU A 1 88 ? 7.311 -11.135 0.018 1.00 95.25 88 GLU A N 1
ATOM 693 C CA . GLU A 1 88 ? 7.680 -10.824 1.400 1.00 95.25 88 GLU A CA 1
ATOM 694 C C . GLU A 1 88 ? 8.648 -11.871 1.951 1.00 95.25 88 GLU A C 1
ATOM 696 O O . GLU A 1 88 ? 9.709 -11.517 2.456 1.00 95.25 88 GLU A O 1
ATOM 701 N N . SER A 1 89 ? 8.372 -13.161 1.741 1.00 95.38 89 SER A N 1
ATOM 702 C CA . SER A 1 89 ? 9.266 -14.241 2.175 1.00 95.38 89 SER A CA 1
ATOM 703 C C . SER A 1 89 ? 10.645 -14.186 1.502 1.00 95.38 89 SER A C 1
ATOM 705 O O . SER A 1 89 ? 11.656 -14.525 2.118 1.00 95.38 89 SER A O 1
ATOM 707 N N . LEU A 1 90 ? 10.703 -13.760 0.235 1.00 94.88 90 LEU A N 1
ATOM 708 C CA . LEU A 1 90 ? 11.958 -13.557 -0.487 1.00 94.88 90 LEU A CA 1
ATOM 709 C C . LEU A 1 90 ? 12.704 -12.338 0.048 1.00 94.88 90 LEU A C 1
ATOM 711 O O . LEU A 1 90 ? 13.924 -12.382 0.172 1.00 94.88 90 LEU A O 1
ATOM 715 N N . PHE A 1 91 ? 11.980 -11.268 0.367 1.00 91.44 91 PHE A N 1
ATOM 716 C CA . PHE A 1 91 ? 12.555 -10.044 0.902 1.00 91.44 91 PHE A CA 1
ATOM 717 C C . PHE A 1 91 ? 13.093 -10.227 2.324 1.00 91.44 91 PHE A C 1
ATOM 719 O O . PHE A 1 91 ? 14.190 -9.759 2.612 1.00 91.44 91 PHE A O 1
ATOM 726 N N . GLU A 1 92 ? 12.386 -10.964 3.181 1.00 91.56 92 GLU A N 1
ATOM 727 C CA . GLU A 1 92 ? 12.841 -11.289 4.539 1.00 91.56 92 GLU A CA 1
ATOM 728 C C . GLU A 1 92 ? 14.130 -12.126 4.532 1.00 91.56 92 GLU A C 1
ATOM 730 O O . GLU A 1 92 ? 15.008 -11.933 5.368 1.00 91.56 92 GLU A O 1
ATOM 735 N N . LYS A 1 93 ? 14.305 -13.003 3.536 1.00 92.12 93 LYS A N 1
ATOM 736 C CA . LYS A 1 93 ? 15.547 -13.775 3.343 1.00 92.12 93 LYS A CA 1
ATOM 737 C C . LYS A 1 93 ? 16.676 -12.973 2.696 1.00 92.12 93 LYS A C 1
ATOM 739 O O . LYS A 1 93 ? 17.789 -13.478 2.587 1.00 92.12 93 LYS A O 1
ATOM 744 N N . HIS A 1 94 ? 16.399 -11.776 2.191 1.00 91.75 94 HIS A N 1
ATOM 745 C CA . HIS A 1 94 ? 17.358 -11.022 1.402 1.00 91.75 94 HIS A CA 1
ATOM 746 C C . HIS A 1 94 ? 18.276 -10.189 2.306 1.00 91.75 94 HIS A C 1
ATOM 748 O O . HIS A 1 94 ? 17.810 -9.326 3.047 1.00 91.75 94 HIS A O 1
ATOM 754 N N . ASP A 1 95 ? 19.596 -10.345 2.164 1.00 87.62 95 ASP A N 1
ATOM 755 C CA . ASP A 1 95 ? 20.618 -9.689 3.006 1.00 87.62 95 ASP A CA 1
ATOM 756 C C . ASP A 1 95 ? 20.474 -8.161 3.109 1.00 87.62 95 ASP A C 1
ATOM 758 O O . ASP A 1 95 ? 20.878 -7.525 4.085 1.00 87.62 95 ASP A O 1
ATOM 762 N N . ILE A 1 96 ? 19.883 -7.541 2.085 1.00 85.88 96 ILE A N 1
ATOM 763 C CA . ILE A 1 96 ? 19.668 -6.091 2.047 1.00 85.88 96 ILE A CA 1
ATOM 764 C C . ILE A 1 96 ? 18.684 -5.595 3.112 1.00 85.88 96 ILE A C 1
ATOM 766 O O . ILE A 1 96 ? 18.780 -4.432 3.501 1.00 85.88 96 ILE A O 1
ATOM 770 N N . ARG A 1 97 ? 17.777 -6.458 3.592 1.00 86.06 97 ARG A N 1
ATOM 771 C CA . ARG A 1 97 ? 16.773 -6.140 4.616 1.00 86.06 97 ARG A CA 1
ATOM 772 C C . ARG A 1 97 ? 17.421 -5.598 5.884 1.00 86.06 97 ARG A C 1
ATOM 774 O O . ARG A 1 97 ? 16.983 -4.576 6.403 1.00 86.06 97 ARG A O 1
ATOM 781 N N . ASN A 1 98 ? 18.510 -6.235 6.309 1.00 84.62 98 ASN A N 1
ATOM 782 C CA . ASN A 1 98 ? 19.239 -5.905 7.533 1.00 84.62 98 ASN A CA 1
ATOM 783 C C . ASN A 1 98 ? 20.382 -4.905 7.297 1.00 84.62 98 ASN A C 1
ATOM 785 O O . ASN A 1 98 ? 21.165 -4.620 8.201 1.00 84.62 98 ASN A O 1
ATOM 789 N N . SER A 1 99 ? 20.523 -4.368 6.078 1.00 89.38 99 SER A N 1
ATOM 790 C CA . SER A 1 99 ? 21.626 -3.465 5.763 1.00 89.38 99 SER A CA 1
ATOM 791 C C . SER A 1 99 ? 21.367 -2.063 6.335 1.00 89.38 99 SER A C 1
ATOM 793 O O . SER A 1 99 ? 20.403 -1.413 5.925 1.00 89.38 99 SER A O 1
ATOM 795 N N . PRO A 1 100 ? 22.268 -1.511 7.172 1.00 89.62 100 PRO A N 1
ATOM 796 C CA . PRO A 1 100 ? 22.083 -0.182 7.770 1.00 89.62 100 PRO A CA 1
ATOM 797 C C . PRO A 1 100 ? 22.098 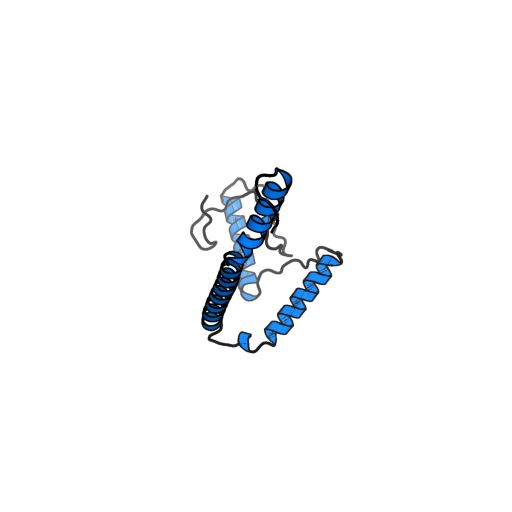0.950 6.728 1.00 89.62 100 PRO A C 1
ATOM 799 O O . PRO A 1 100 ? 21.569 2.033 6.959 1.00 89.62 100 PRO A O 1
ATOM 802 N N . HIS A 1 101 ? 22.666 0.694 5.545 1.00 88.69 101 HIS A N 1
ATOM 803 C CA . HIS A 1 101 ? 22.800 1.667 4.458 1.00 88.69 101 HIS A CA 1
ATOM 804 C C . HIS A 1 101 ? 21.784 1.465 3.324 1.00 88.69 101 HIS A C 1
ATOM 806 O O . HIS A 1 101 ? 22.002 1.967 2.219 1.00 88.69 101 HIS A O 1
ATOM 812 N N . ILE A 1 102 ? 20.684 0.735 3.555 1.00 89.12 102 ILE A N 1
ATOM 813 C CA . ILE A 1 102 ? 19.663 0.438 2.533 1.00 89.12 102 ILE A CA 1
ATOM 814 C C . ILE A 1 102 ? 19.189 1.701 1.797 1.00 89.12 102 ILE A C 1
ATOM 816 O O . ILE A 1 102 ? 19.201 1.733 0.569 1.00 89.12 102 ILE A O 1
ATOM 820 N N . GLN A 1 103 ? 18.872 2.774 2.527 1.00 89.94 103 GLN A N 1
ATOM 821 C CA . GLN A 1 103 ? 18.385 4.036 1.957 1.00 89.94 103 GLN A CA 1
ATOM 822 C C . GLN A 1 103 ? 19.414 4.686 1.017 1.00 89.94 103 GLN A C 1
ATOM 824 O O . GLN A 1 103 ? 19.086 5.105 -0.093 1.00 89.94 103 GLN A O 1
ATOM 829 N N . GLN A 1 104 ? 20.684 4.726 1.429 1.00 92.44 104 GLN A N 1
ATOM 830 C CA . GLN A 1 104 ? 21.768 5.290 0.620 1.00 92.44 104 GLN A CA 1
ATOM 831 C C . GLN A 1 104 ? 22.030 4.442 -0.632 1.00 92.44 104 GLN A C 1
ATOM 833 O O . GLN A 1 104 ? 22.142 4.983 -1.734 1.00 92.44 104 GLN A O 1
ATOM 838 N N . LYS A 1 105 ? 22.066 3.110 -0.483 1.00 90.12 105 LYS A N 1
ATOM 839 C CA . LYS A 1 105 ? 22.237 2.168 -1.599 1.00 90.12 105 LYS A CA 1
ATOM 840 C C . LYS A 1 105 ? 21.093 2.275 -2.608 1.00 90.12 105 LYS A C 1
ATOM 842 O O . LYS A 1 105 ? 21.360 2.341 -3.806 1.00 90.12 105 LYS A O 1
ATOM 847 N N . LEU A 1 106 ? 19.846 2.355 -2.139 1.00 91.94 106 LEU A N 1
ATOM 848 C CA . LEU A 1 106 ? 18.671 2.541 -2.992 1.00 91.94 106 LEU A CA 1
ATOM 849 C C . LEU A 1 106 ? 18.740 3.862 -3.757 1.00 91.94 106 LEU A C 1
ATOM 851 O O . LEU A 1 106 ? 18.515 3.869 -4.963 1.00 91.94 106 LEU A O 1
ATOM 855 N N . LYS A 1 107 ? 19.135 4.963 -3.108 1.00 94.56 107 LYS A N 1
ATOM 856 C CA . LYS A 1 107 ? 19.286 6.262 -3.779 1.00 94.56 107 LYS A CA 1
ATOM 857 C C . LYS A 1 107 ? 20.281 6.198 -4.944 1.00 94.56 107 LYS A C 1
ATOM 859 O O . LYS A 1 107 ? 19.972 6.656 -6.043 1.00 94.56 107 LYS A O 1
ATOM 864 N N . VAL A 1 108 ? 21.456 5.603 -4.726 1.00 95.69 108 VAL A N 1
ATOM 865 C CA . VAL A 1 108 ? 22.474 5.436 -5.780 1.00 95.69 108 VAL A CA 1
ATOM 866 C C . VAL A 1 108 ? 21.983 4.484 -6.874 1.00 95.69 108 VAL A C 1
ATOM 868 O O . VAL A 1 108 ? 22.189 4.745 -8.061 1.00 95.69 108 VAL A O 1
ATOM 871 N N . PHE A 1 109 ? 21.300 3.403 -6.496 1.00 95.19 109 PHE A N 1
ATOM 872 C CA . PHE A 1 109 ? 20.721 2.454 -7.442 1.00 95.19 109 PHE A CA 1
ATOM 873 C C . PHE A 1 109 ? 19.661 3.107 -8.342 1.00 95.19 109 PHE A C 1
ATOM 875 O O . PHE A 1 109 ? 19.728 2.952 -9.562 1.00 95.19 109 PHE A O 1
ATOM 882 N N . HIS A 1 110 ? 18.747 3.897 -7.773 1.00 96.25 110 HIS A N 1
ATOM 883 C CA . HIS A 1 110 ? 17.750 4.653 -8.531 1.00 96.25 110 HIS A CA 1
ATOM 884 C C . HIS A 1 110 ? 18.405 5.662 -9.477 1.00 96.25 110 HIS A C 1
ATOM 886 O O . HIS A 1 110 ? 18.090 5.665 -10.666 1.00 96.25 110 H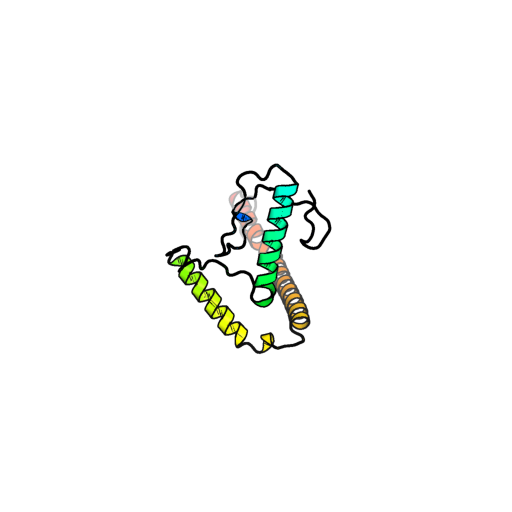IS A O 1
ATOM 892 N N . ALA A 1 111 ? 19.393 6.433 -9.008 1.00 97.00 111 ALA A N 1
ATOM 893 C CA . ALA A 1 111 ? 20.132 7.363 -9.864 1.00 97.00 111 ALA A CA 1
ATOM 894 C C . ALA A 1 111 ? 20.813 6.643 -11.046 1.00 97.00 111 ALA A C 1
ATOM 896 O O . ALA A 1 111 ? 20.740 7.092 -12.193 1.00 97.00 111 ALA A O 1
ATOM 897 N N . LYS A 1 112 ? 21.423 5.476 -10.801 1.00 97.88 112 LYS A N 1
ATOM 898 C CA . LYS A 1 112 ? 21.999 4.631 -11.858 1.00 97.88 112 LYS A CA 1
ATOM 899 C C . LYS A 1 112 ? 20.930 4.142 -12.841 1.00 97.88 112 LYS A C 1
ATOM 901 O O . LYS A 1 112 ? 21.175 4.138 -14.049 1.00 97.88 112 LYS A O 1
ATOM 906 N N . GLN A 1 113 ? 19.766 3.721 -12.350 1.00 97.69 113 GLN A N 1
ATOM 907 C CA . GLN A 1 113 ? 18.668 3.232 -13.184 1.00 97.69 113 GLN A CA 1
ATOM 908 C C . GLN A 1 113 ? 18.111 4.340 -14.086 1.00 97.69 113 GLN A C 1
ATOM 910 O O . GLN A 1 113 ? 17.931 4.116 -15.284 1.00 97.69 113 GLN A O 1
ATOM 915 N N . GLU A 1 114 ? 17.929 5.548 -13.551 1.00 97.12 114 GLU A N 1
ATOM 916 C CA . GLU A 1 114 ? 17.525 6.725 -14.322 1.00 97.12 114 GLU A CA 1
ATOM 917 C C . GLU A 1 114 ? 18.541 7.072 -15.413 1.00 97.12 114 GLU A C 1
ATOM 919 O O . GLU A 1 114 ? 18.165 7.287 -16.566 1.00 97.12 114 GLU A O 1
ATOM 924 N N . LEU A 1 115 ? 19.837 7.089 -15.084 1.00 97.75 115 LEU A N 1
ATOM 925 C CA . LEU A 1 115 ? 20.895 7.334 -16.066 1.00 97.75 115 LEU A CA 1
ATOM 926 C C . LEU A 1 115 ? 20.909 6.256 -17.155 1.00 97.75 115 LEU A C 1
ATOM 928 O O . LEU A 1 115 ? 21.010 6.576 -18.338 1.00 97.75 115 LEU A O 1
ATOM 932 N N . SER A 1 116 ? 20.746 4.985 -16.786 1.00 97.50 116 SER A N 1
ATOM 933 C CA . SER A 1 116 ? 20.662 3.882 -17.746 1.00 97.50 116 SER A CA 1
ATOM 934 C C . SER A 1 116 ? 19.453 4.027 -18.679 1.00 97.50 116 SER A C 1
ATOM 936 O O . SER A 1 116 ? 19.581 3.853 -19.896 1.00 97.50 116 SER A O 1
ATOM 938 N N . ALA A 1 117 ? 18.296 4.427 -18.141 1.00 97.19 117 ALA A N 1
ATOM 939 C CA . ALA A 1 117 ? 17.097 4.708 -18.924 1.00 97.19 117 ALA A CA 1
ATOM 940 C C . ALA A 1 117 ? 17.308 5.884 -19.894 1.00 97.19 117 ALA A C 1
ATOM 942 O O . ALA A 1 117 ? 16.958 5.764 -21.071 1.00 97.19 117 ALA A O 1
ATOM 943 N N . LYS A 1 118 ? 17.956 6.970 -19.445 1.00 96.94 118 LYS A N 1
ATOM 944 C CA . LYS A 1 118 ? 18.334 8.121 -20.288 1.00 96.94 118 LYS A CA 1
ATOM 945 C C . LYS A 1 118 ? 19.308 7.722 -21.397 1.00 96.94 118 LYS A C 1
ATOM 947 O O . LYS A 1 118 ? 19.110 8.074 -22.553 1.00 96.94 118 LYS A O 1
ATOM 952 N N . ILE A 1 119 ? 20.331 6.927 -21.090 1.00 97.12 119 ILE A N 1
ATOM 953 C CA . ILE A 1 119 ? 21.265 6.422 -22.105 1.00 97.12 119 ILE A CA 1
ATOM 954 C C . ILE A 1 119 ? 20.514 5.576 -23.138 1.00 97.12 119 ILE A C 1
ATOM 956 O O . ILE A 1 119 ? 20.737 5.718 -24.341 1.00 97.12 119 ILE A O 1
ATOM 960 N N . LYS A 1 120 ? 19.607 4.697 -22.694 1.00 96.81 120 LYS A N 1
ATOM 961 C CA . LYS A 1 120 ? 18.811 3.851 -23.589 1.00 96.81 120 LYS A CA 1
ATOM 962 C C . LYS A 1 120 ? 17.894 4.684 -24.488 1.00 96.81 120 LYS A C 1
ATOM 964 O O . LYS A 1 120 ? 17.795 4.366 -25.676 1.00 96.81 120 LYS A O 1
ATOM 969 N N . SER A 1 121 ? 17.261 5.734 -23.962 1.00 95.25 121 SER A N 1
ATOM 970 C CA . SER A 1 121 ? 16.415 6.631 -24.755 1.00 95.25 121 SER A CA 1
ATOM 971 C C . SER A 1 121 ? 17.239 7.432 -25.763 1.00 95.25 121 SER A C 1
ATOM 973 O O . SER A 1 121 ? 16.927 7.383 -26.948 1.00 95.25 121 SER A O 1
ATOM 975 N N . ILE A 1 122 ? 18.356 8.041 -25.351 1.00 94.44 122 ILE A N 1
ATOM 976 C CA . ILE A 1 122 ? 19.259 8.784 -26.246 1.00 94.44 122 ILE A CA 1
ATOM 977 C C . ILE A 1 122 ? 19.800 7.872 -27.351 1.00 94.44 122 ILE A C 1
ATOM 979 O O . ILE A 1 122 ? 19.751 8.230 -28.523 1.00 94.44 122 ILE A O 1
ATOM 983 N N . LYS A 1 123 ? 20.236 6.648 -27.023 1.00 92.81 123 LYS A N 1
ATOM 984 C CA . LYS A 1 123 ? 20.669 5.660 -28.028 1.00 92.81 123 LYS A CA 1
ATOM 985 C C . LYS A 1 123 ? 19.546 5.265 -28.988 1.00 92.81 123 LYS A C 1
ATOM 987 O O . LYS A 1 123 ? 19.825 4.882 -30.125 1.00 92.81 123 LYS A O 1
ATOM 992 N N . LYS A 1 124 ? 18.284 5.273 -28.546 1.00 90.69 124 LYS A N 1
ATOM 993 C CA . LYS A 1 124 ? 17.129 5.023 -29.420 1.00 90.69 124 LYS A CA 1
ATOM 994 C C . LYS A 1 124 ? 16.919 6.206 -30.367 1.00 90.69 124 LYS A C 1
ATOM 996 O O . LYS A 1 124 ? 16.855 5.974 -31.569 1.00 90.69 124 LYS A O 1
ATOM 1001 N N . THR A 1 125 ? 16.918 7.432 -29.844 1.00 88.31 125 THR A N 1
ATOM 1002 C CA . THR A 1 125 ? 16.777 8.666 -30.632 1.00 88.31 125 THR A CA 1
ATOM 1003 C C . THR A 1 125 ? 17.903 8.819 -31.650 1.00 88.31 125 THR A C 1
ATOM 1005 O O . THR A 1 125 ? 17.649 9.037 -32.826 1.00 88.31 125 THR A O 1
ATOM 1008 N N . MET A 1 126 ? 19.154 8.610 -31.236 1.00 87.94 126 MET A N 1
ATOM 1009 C CA . MET A 1 126 ? 20.312 8.678 -32.127 1.00 87.94 126 MET A CA 1
ATOM 1010 C C . MET A 1 126 ? 20.169 7.704 -33.299 1.00 87.94 126 MET A C 1
ATOM 1012 O O . MET A 1 126 ? 20.400 8.091 -34.437 1.00 87.94 126 MET A O 1
ATOM 1016 N N . ARG A 1 127 ? 19.730 6.461 -33.042 1.00 83.25 127 ARG A N 1
ATOM 1017 C CA . ARG A 1 127 ? 19.488 5.467 -34.100 1.00 83.25 127 ARG A CA 1
ATOM 1018 C C . ARG A 1 127 ? 18.385 5.900 -35.063 1.00 83.25 127 ARG A C 1
ATOM 1020 O O . ARG A 1 127 ? 18.585 5.787 -36.269 1.00 83.25 127 ARG A O 1
ATOM 1027 N N . SER A 1 128 ? 17.267 6.425 -34.557 1.00 78.50 128 SER A N 1
ATOM 1028 C CA . SER A 1 128 ? 16.178 6.919 -35.411 1.00 78.50 128 SER A CA 1
ATOM 1029 C C . SER A 1 128 ? 16.543 8.172 -36.209 1.00 78.50 128 SER A C 1
ATOM 1031 O O . SER A 1 128 ? 15.982 8.375 -37.274 1.00 78.50 128 SER A O 1
ATOM 1033 N N . SER A 1 129 ? 17.477 8.993 -35.728 1.00 74.62 129 SER A N 1
ATOM 1034 C CA . SER A 1 129 ? 17.896 10.231 -36.398 1.00 74.62 129 SER A CA 1
ATOM 1035 C C . SER A 1 129 ? 19.055 10.042 -37.386 1.00 74.62 129 SER A C 1
ATOM 1037 O O . SER A 1 129 ? 19.504 11.013 -37.991 1.00 74.62 129 SER A O 1
ATOM 1039 N N . THR A 1 130 ? 19.577 8.821 -37.554 1.00 72.44 130 THR A N 1
ATOM 1040 C CA . THR A 1 130 ? 20.638 8.561 -38.540 1.00 72.44 130 THR A CA 1
ATOM 1041 C C . THR A 1 130 ? 20.118 8.692 -39.974 1.00 72.44 130 THR A C 1
ATOM 1043 O O . THR A 1 130 ? 18.943 8.452 -40.244 1.00 72.44 130 THR A O 1
ATOM 1046 N N . ALA A 1 131 ? 21.010 9.020 -40.919 1.00 62.06 131 ALA A N 1
ATOM 1047 C CA . ALA A 1 131 ? 20.698 9.257 -42.336 1.00 62.06 131 ALA A CA 1
ATOM 1048 C C . ALA A 1 131 ? 19.892 8.134 -43.029 1.00 62.06 131 ALA A C 1
ATOM 1050 O O . ALA A 1 131 ? 19.269 8.367 -44.065 1.00 62.06 131 ALA A O 1
ATOM 1051 N N . LEU A 1 132 ? 19.856 6.927 -42.450 1.00 63.25 132 LEU A N 1
ATOM 1052 C CA . LEU A 1 132 ? 19.015 5.827 -42.915 1.00 63.25 132 LEU A CA 1
ATOM 1053 C C . LEU A 1 132 ? 17.513 6.172 -42.870 1.00 63.25 132 LEU A C 1
ATOM 1055 O O . LEU A 1 132 ? 16.781 5.728 -43.748 1.00 63.25 132 LEU A O 1
ATOM 1059 N N . ALA A 1 133 ? 17.070 7.023 -41.936 1.00 65.62 133 ALA A N 1
ATOM 1060 C CA . ALA A 1 133 ? 15.678 7.474 -41.838 1.00 65.62 133 ALA A CA 1
ATOM 1061 C C . ALA A 1 133 ? 15.210 8.261 -43.077 1.00 65.62 133 ALA A C 1
ATOM 1063 O O . ALA A 1 133 ? 14.065 8.130 -43.502 1.00 65.62 133 ALA A O 1
ATOM 1064 N N . PHE A 1 134 ? 16.110 9.014 -43.717 1.00 70.62 134 PHE A N 1
ATOM 1065 C CA . PHE A 1 134 ? 15.806 9.766 -44.940 1.00 70.62 134 PHE A CA 1
ATOM 1066 C C . PHE A 1 134 ? 15.962 8.930 -46.216 1.00 70.62 134 PHE A C 1
ATOM 1068 O O . PHE A 1 134 ? 15.508 9.337 -47.287 1.00 70.62 134 PHE A O 1
ATOM 1075 N N . LYS A 1 135 ? 16.590 7.748 -46.136 1.00 81.75 135 LYS A N 1
ATOM 1076 C CA . LYS A 1 135 ? 16.803 6.873 -47.297 1.00 81.75 135 LYS A CA 1
ATOM 1077 C C . LYS A 1 135 ? 15.482 6.326 -47.833 1.00 81.75 135 LYS A C 1
ATOM 1079 O O . LYS A 1 135 ? 15.289 6.291 -49.050 1.00 81.75 135 LYS A O 1
ATOM 1084 N N . ASP A 1 136 ? 14.577 5.932 -46.943 1.00 82.56 136 ASP A N 1
ATOM 1085 C CA . ASP A 1 136 ? 13.265 5.406 -47.325 1.00 82.56 136 ASP A CA 1
ATOM 1086 C C . ASP A 1 136 ? 12.377 6.500 -47.923 1.00 82.56 136 ASP A C 1
ATOM 1088 O O . ASP A 1 136 ? 11.744 6.289 -48.962 1.00 82.56 136 ASP A O 1
ATOM 1092 N N . GLU A 1 137 ? 12.421 7.704 -47.350 1.00 86.50 137 GLU A N 1
ATOM 1093 C CA . GLU A 1 137 ? 11.723 8.870 -47.888 1.00 86.50 137 GLU A CA 1
ATOM 1094 C C . GLU A 1 137 ? 12.258 9.262 -49.275 1.00 86.50 137 GLU A C 1
ATOM 1096 O O . GLU A 1 137 ? 11.485 9.430 -50.222 1.00 86.50 137 GLU A O 1
ATOM 1101 N N . LEU A 1 138 ? 13.582 9.332 -49.446 1.00 87.12 138 LEU A N 1
ATOM 1102 C CA . LEU A 1 138 ? 14.204 9.617 -50.738 1.00 87.12 138 LEU A CA 1
ATOM 1103 C C . LEU A 1 138 ? 13.857 8.542 -51.778 1.00 87.12 138 LEU A C 1
ATOM 1105 O O . LEU A 1 138 ? 13.579 8.865 -52.934 1.00 87.12 138 LEU A O 1
ATOM 1109 N N . LYS A 1 139 ? 13.830 7.262 -51.384 1.00 88.56 139 LYS A N 1
ATOM 1110 C CA . LYS A 1 139 ? 13.425 6.148 -52.254 1.00 88.56 139 LYS A CA 1
ATOM 1111 C C . LYS A 1 139 ? 11.962 6.281 -52.690 1.00 88.56 139 LYS A C 1
ATOM 1113 O O . LYS A 1 139 ? 11.667 6.068 -53.869 1.00 88.56 139 LYS A O 1
ATOM 1118 N N . ALA A 1 140 ? 11.065 6.664 -51.780 1.00 89.94 140 ALA A N 1
ATOM 1119 C CA . ALA A 1 140 ? 9.657 6.914 -52.084 1.00 89.94 140 ALA A CA 1
ATOM 1120 C C . ALA A 1 140 ? 9.486 8.105 -53.044 1.00 89.94 140 ALA A C 1
ATOM 1122 O O . ALA A 1 140 ? 8.831 7.964 -54.078 1.00 89.94 140 ALA A O 1
ATOM 1123 N N . ARG A 1 141 ? 10.158 9.234 -52.782 1.00 91.12 141 ARG A N 1
ATOM 1124 C CA . ARG A 1 141 ? 10.139 10.422 -53.657 1.00 91.12 141 ARG A CA 1
ATOM 1125 C C . ARG A 1 141 ? 10.682 10.113 -55.056 1.00 91.12 141 ARG A C 1
ATOM 1127 O O . ARG A 1 141 ? 10.013 10.391 -56.049 1.00 91.12 141 ARG A O 1
ATOM 1134 N N . LYS A 1 142 ? 11.829 9.426 -55.157 1.00 90.12 142 LYS A N 1
ATOM 1135 C CA . LYS A 1 142 ? 12.388 8.958 -56.442 1.00 90.12 142 LYS A CA 1
ATOM 1136 C C . LYS A 1 142 ? 11.444 8.009 -57.190 1.00 90.12 142 LYS A C 1
ATOM 1138 O O . LYS A 1 142 ? 11.453 7.973 -58.417 1.00 90.12 142 LYS A O 1
ATOM 1143 N N . ARG A 1 143 ? 10.638 7.199 -56.491 1.00 91.31 143 ARG A N 1
ATOM 1144 C CA . ARG A 1 143 ? 9.632 6.325 -57.125 1.00 91.31 143 ARG A CA 1
ATOM 1145 C C . ARG A 1 143 ? 8.496 7.133 -57.755 1.00 91.31 143 ARG A C 1
ATOM 1147 O O . ARG A 1 143 ? 8.082 6.799 -58.860 1.00 91.31 143 ARG A O 1
ATOM 1154 N N . VAL A 1 144 ? 8.014 8.173 -57.075 1.00 93.88 144 VAL A N 1
ATOM 1155 C CA . VAL A 1 144 ? 6.955 9.056 -57.591 1.00 93.88 144 VAL A CA 1
ATOM 1156 C C . VAL A 1 144 ? 7.449 9.849 -58.800 1.00 93.88 144 VAL A C 1
ATOM 1158 O O . VAL A 1 144 ? 6.799 9.820 -59.839 1.00 93.88 144 VAL A O 1
ATOM 1161 N N . LEU A 1 145 ? 8.631 10.465 -58.711 1.00 93.69 145 LEU A N 1
ATOM 1162 C CA . LEU A 1 145 ? 9.207 11.242 -59.817 1.00 93.69 145 LEU A CA 1
ATOM 1163 C C . LEU A 1 145 ? 9.415 10.400 -61.084 1.00 93.69 145 LEU A C 1
ATOM 1165 O O . LEU A 1 145 ? 9.134 10.876 -62.180 1.00 93.69 145 LEU A O 1
ATOM 1169 N N . ARG A 1 146 ? 9.819 9.129 -60.938 1.00 90.94 146 ARG A N 1
ATOM 1170 C CA . ARG A 1 146 ? 9.899 8.180 -62.063 1.00 90.94 146 ARG A CA 1
ATOM 1171 C C . ARG A 1 146 ? 8.533 7.865 -62.676 1.00 90.94 146 ARG A C 1
ATOM 1173 O O . ARG A 1 146 ? 8.433 7.767 -63.890 1.00 90.94 146 ARG A O 1
ATOM 1180 N N . ARG A 1 147 ? 7.479 7.719 -61.864 1.00 90.75 147 ARG A N 1
ATOM 1181 C CA . ARG A 1 147 ? 6.110 7.465 -62.360 1.00 90.75 147 ARG A CA 1
ATOM 1182 C C . ARG A 1 147 ? 5.505 8.662 -63.089 1.00 90.75 147 ARG A C 1
ATOM 1184 O O . ARG A 1 147 ? 4.732 8.461 -64.013 1.00 90.75 147 ARG A O 1
ATOM 1191 N N . LEU A 1 148 ? 5.845 9.874 -62.664 1.00 92.75 148 LEU A N 1
ATOM 1192 C CA . LEU A 1 148 ? 5.376 11.117 -63.278 1.00 92.75 148 LEU A CA 1
ATOM 1193 C C . LEU A 1 148 ? 6.230 11.561 -64.482 1.00 92.75 148 LEU A C 1
ATOM 1195 O O . LEU A 1 148 ? 5.939 12.589 -65.079 1.00 92.75 148 LEU A O 1
ATOM 1199 N N . GLY A 1 149 ? 7.286 10.818 -64.831 1.00 88.12 149 GLY A N 1
ATOM 1200 C CA . GLY A 1 149 ? 8.144 11.122 -65.981 1.00 88.12 149 GLY A CA 1
ATOM 1201 C C . GLY A 1 149 ? 9.172 12.239 -65.759 1.00 88.12 149 GLY A C 1
ATOM 1202 O O . GLY A 1 149 ? 9.879 12.595 -66.693 1.00 88.12 149 GLY A O 1
ATOM 1203 N N . TYR A 1 150 ? 9.313 12.765 -64.536 1.00 88.81 150 TYR A N 1
ATOM 1204 C CA . TYR A 1 150 ? 10.263 13.844 -64.217 1.00 88.81 150 TYR A CA 1
ATOM 1205 C C . TYR A 1 150 ? 11.718 13.372 -64.037 1.00 88.81 150 TYR A C 1
ATOM 1207 O O . TYR A 1 150 ? 12.624 14.197 -63.942 1.00 88.81 150 TYR A O 1
ATOM 1215 N N . CYS A 1 151 ? 11.974 12.061 -63.948 1.00 80.62 151 CYS A N 1
ATOM 1216 C CA . CYS A 1 151 ? 13.325 11.490 -63.869 1.00 80.62 151 CYS A CA 1
ATOM 1217 C C . CYS A 1 151 ? 13.417 10.204 -64.704 1.00 80.62 151 CYS A C 1
ATOM 1219 O O . CYS A 1 151 ? 12.591 9.305 -64.536 1.00 80.62 151 CYS A O 1
ATOM 1221 N N . ILE A 1 152 ? 14.446 10.100 -65.550 1.00 69.88 152 ILE A N 1
ATOM 1222 C CA . ILE A 1 152 ? 14.684 8.976 -66.470 1.00 69.88 152 ILE A CA 1
ATOM 1223 C C . ILE A 1 152 ? 15.635 7.966 -65.805 1.00 69.88 152 ILE A C 1
ATOM 1225 O O . ILE A 1 152 ? 16.574 8.360 -65.114 1.00 69.88 152 ILE A O 1
ATOM 1229 N N . LEU A 1 153 ? 15.360 6.667 -65.962 1.00 58.53 153 LEU A N 1
ATOM 1230 C CA . LEU A 1 153 ? 16.228 5.588 -65.480 1.00 58.53 153 LEU A CA 1
ATOM 1231 C C . LEU A 1 153 ? 17.534 5.548 -66.293 1.00 58.53 153 LEU A C 1
ATOM 1233 O O . LEU A 1 153 ? 17.485 5.284 -67.490 1.00 58.53 153 LEU A O 1
ATOM 1237 N N . PHE A 1 154 ? 18.667 5.725 -65.619 1.00 51.84 154 PHE A N 1
ATOM 1238 C CA . PHE A 1 154 ? 19.903 4.997 -65.909 1.00 51.84 154 PHE A CA 1
ATOM 1239 C C . PHE A 1 154 ? 20.267 4.192 -64.659 1.00 51.84 154 PHE A C 1
ATOM 1241 O O . PHE A 1 154 ? 20.016 4.707 -63.539 1.00 51.84 154 PHE A O 1
#

pLDDT: mean 90.36, std 7.58, range [51.84, 97.88]